Protein AF-A0A927APL2-F1 (afdb_monomer_lite)

Structure (mmCIF, N/CA/C/O backbone):
data_AF-A0A927APL2-F1
#
_entry.id   AF-A0A927APL2-F1
#
loop_
_atom_site.group_PDB
_atom_site.id
_atom_site.type_symbol
_atom_site.label_atom_id
_atom_site.label_alt_id
_atom_site.label_comp_id
_atom_site.label_asym_id
_atom_site.label_entity_id
_atom_site.label_seq_id
_atom_site.pdbx_PDB_ins_code
_atom_site.Cartn_x
_atom_site.Cartn_y
_atom_sit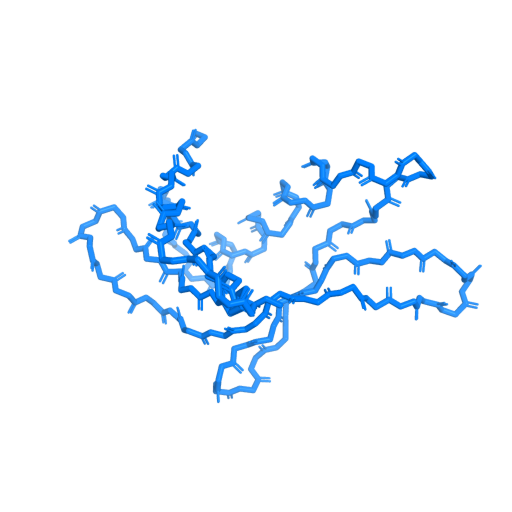e.Cartn_z
_atom_site.occupancy
_atom_site.B_iso_or_equiv
_atom_site.auth_seq_id
_atom_site.auth_comp_id
_atom_site.auth_asym_id
_atom_site.auth_atom_id
_atom_site.pdbx_PDB_model_num
ATOM 1 N N . MET A 1 1 ? -10.358 -2.128 -3.709 1.00 87.62 1 MET A N 1
ATOM 2 C CA . MET A 1 1 ? -9.824 -1.799 -5.056 1.00 87.62 1 MET A CA 1
ATOM 3 C C . MET A 1 1 ? -8.722 -2.793 -5.412 1.00 87.62 1 MET A C 1
ATOM 5 O O . MET A 1 1 ? -7.994 -3.161 -4.501 1.00 87.62 1 MET A O 1
ATOM 9 N N . ARG A 1 2 ? -8.601 -3.290 -6.654 1.00 90.00 2 ARG A N 1
ATOM 10 C CA . ARG A 1 2 ? -7.485 -4.194 -7.021 1.00 90.00 2 ARG A CA 1
ATOM 11 C C . ARG A 1 2 ? -6.241 -3.370 -7.312 1.00 90.00 2 ARG A C 1
ATOM 13 O O . ARG A 1 2 ? -6.366 -2.246 -7.776 1.00 90.00 2 ARG A O 1
ATOM 20 N N . CYS A 1 3 ? -5.061 -3.907 -7.046 1.00 87.62 3 CYS A N 1
ATOM 21 C CA . CYS A 1 3 ? -3.823 -3.207 -7.345 1.00 87.62 3 CYS A CA 1
ATOM 22 C C . CYS A 1 3 ? -2.668 -4.152 -7.671 1.00 87.62 3 CYS A C 1
ATOM 24 O O . CYS A 1 3 ? -2.686 -5.345 -7.351 1.00 87.62 3 CYS A O 1
ATOM 26 N N . ALA A 1 4 ? -1.666 -3.591 -8.336 1.00 89.12 4 ALA A N 1
ATOM 27 C CA . ALA A 1 4 ? -0.376 -4.210 -8.568 1.00 89.12 4 ALA A CA 1
ATOM 28 C C . ALA A 1 4 ? 0.727 -3.261 -8.098 1.00 89.12 4 ALA A C 1
ATOM 30 O O . ALA A 1 4 ? 0.648 -2.051 -8.314 1.00 89.12 4 ALA A O 1
ATOM 31 N N . ILE A 1 5 ? 1.745 -3.835 -7.472 1.00 85.75 5 ILE A N 1
ATOM 32 C CA . ILE A 1 5 ? 2.960 -3.155 -7.042 1.00 85.75 5 ILE A CA 1
ATOM 33 C C . ILE A 1 5 ? 4.043 -3.579 -8.012 1.00 85.75 5 ILE A C 1
ATOM 35 O O . ILE A 1 5 ? 4.304 -4.776 -8.160 1.00 85.75 5 ILE A O 1
ATOM 39 N N . SER A 1 6 ? 4.635 -2.609 -8.696 1.00 86.88 6 SER A N 1
ATOM 40 C CA . SER A 1 6 ? 5.661 -2.861 -9.702 1.00 86.88 6 SER A CA 1
ATOM 41 C C . SER A 1 6 ? 6.903 -2.033 -9.418 1.00 86.88 6 SER A C 1
ATOM 43 O O . SER A 1 6 ? 6.802 -0.916 -8.914 1.00 86.88 6 SER A O 1
ATOM 45 N N . SER A 1 7 ? 8.071 -2.578 -9.741 1.00 81.88 7 SER A N 1
ATOM 46 C CA . SER A 1 7 ? 9.309 -1.806 -9.754 1.00 81.88 7 SER A CA 1
ATOM 47 C C . SER A 1 7 ? 9.337 -0.871 -10.962 1.00 81.88 7 SER A C 1
ATOM 49 O O . SER A 1 7 ? 8.661 -1.109 -11.968 1.00 81.88 7 SER A O 1
ATOM 51 N N . ARG A 1 8 ? 10.197 0.147 -10.909 1.00 80.25 8 ARG A N 1
ATOM 52 C CA . ARG A 1 8 ? 10.498 1.019 -12.053 1.00 80.25 8 ARG A CA 1
ATOM 53 C C . ARG A 1 8 ? 10.893 0.267 -13.330 1.00 80.25 8 ARG A C 1
ATOM 55 O O . ARG A 1 8 ? 10.600 0.733 -14.425 1.00 80.25 8 ARG A O 1
ATOM 62 N N . ALA A 1 9 ? 11.528 -0.899 -13.204 1.00 82.62 9 ALA A N 1
ATOM 63 C CA . ALA A 1 9 ? 11.901 -1.742 -14.343 1.00 82.62 9 ALA A CA 1
ATOM 64 C C . ALA A 1 9 ? 10.701 -2.476 -14.984 1.00 82.62 9 ALA A C 1
ATOM 66 O O . ALA A 1 9 ? 10.884 -3.264 -15.908 1.00 82.62 9 ALA A O 1
ATOM 67 N N . GLY A 1 10 ? 9.478 -2.253 -14.489 1.00 80.31 10 GLY A N 1
ATOM 68 C CA . GLY A 1 10 ? 8.254 -2.886 -14.979 1.00 80.31 10 GLY A CA 1
ATOM 69 C C . GLY A 1 10 ? 7.987 -4.271 -14.387 1.00 80.31 10 GLY A C 1
ATOM 70 O O . GLY A 1 10 ? 7.023 -4.930 -14.776 1.00 80.31 10 GLY A O 1
ATOM 71 N N . GLN A 1 11 ? 8.801 -4.732 -13.432 1.00 85.44 11 GLN A N 1
ATOM 72 C CA . GLN A 1 11 ? 8.584 -6.021 -12.780 1.00 85.44 11 GLN A CA 1
ATOM 73 C C . GLN A 1 11 ? 7.451 -5.908 -11.760 1.00 85.44 11 GLN A C 1
ATOM 75 O O . GLN A 1 11 ? 7.566 -5.173 -10.783 1.00 85.44 11 GLN A O 1
ATOM 80 N N . THR A 1 12 ? 6.379 -6.684 -11.929 1.00 88.75 12 THR A N 1
ATOM 81 C CA . THR A 1 12 ? 5.345 -6.814 -10.893 1.00 88.75 12 THR A CA 1
ATOM 82 C C . THR A 1 12 ? 5.882 -7.612 -9.703 1.00 88.75 12 THR A C 1
ATOM 84 O O . THR A 1 12 ? 6.195 -8.795 -9.833 1.00 88.75 12 THR A O 1
ATOM 87 N N . LEU A 1 13 ? 5.946 -6.975 -8.537 1.00 86.81 13 LEU A N 1
ATOM 88 C CA . LEU A 1 13 ? 6.411 -7.561 -7.276 1.00 86.81 13 LEU A CA 1
ATOM 89 C C . LEU A 1 13 ? 5.270 -8.229 -6.510 1.00 86.81 13 LEU A C 1
ATOM 91 O O . LEU A 1 13 ? 5.425 -9.323 -5.966 1.00 86.81 13 LEU A O 1
ATOM 95 N N . ALA A 1 14 ? 4.103 -7.585 -6.501 1.00 90.25 14 ALA A N 1
ATOM 96 C CA . ALA A 1 14 ? 2.915 -8.096 -5.840 1.00 90.25 14 ALA A CA 1
ATOM 97 C C . ALA A 1 14 ? 1.645 -7.683 -6.585 1.00 90.25 14 ALA A C 1
ATOM 99 O O . ALA A 1 14 ? 1.573 -6.634 -7.222 1.00 90.25 14 ALA A O 1
ATOM 100 N N . ARG A 1 15 ? 0.616 -8.518 -6.475 1.00 93.00 15 ARG A N 1
ATOM 101 C CA . ARG A 1 15 ? -0.765 -8.198 -6.845 1.00 93.00 15 ARG A CA 1
ATOM 102 C C . ARG A 1 15 ? -1.623 -8.371 -5.609 1.00 93.00 15 ARG A C 1
ATOM 104 O O . ARG A 1 15 ? -1.293 -9.190 -4.751 1.00 93.00 15 ARG A O 1
ATOM 111 N N . GLY A 1 16 ? -2.681 -7.584 -5.501 1.00 93.56 16 GLY A N 1
ATOM 112 C CA . GLY A 1 16 ? -3.500 -7.587 -4.306 1.00 93.56 16 GLY A CA 1
ATOM 113 C C . GLY A 1 16 ? -4.688 -6.652 -4.382 1.00 93.56 16 GLY A C 1
ATOM 114 O O . GLY A 1 16 ? -5.195 -6.312 -5.459 1.00 93.56 16 GLY A O 1
ATOM 115 N N . ARG A 1 17 ? -5.151 -6.249 -3.204 1.00 94.50 17 ARG A N 1
ATOM 116 C CA . ARG A 1 17 ? -6.221 -5.274 -3.040 1.00 94.50 17 ARG A CA 1
ATOM 117 C C . ARG A 1 17 ? -5.893 -4.262 -1.953 1.00 94.50 17 ARG A C 1
ATOM 119 O O . ARG A 1 17 ? -5.356 -4.627 -0.913 1.00 94.50 17 ARG A O 1
ATOM 126 N N . LEU A 1 18 ? -6.298 -3.020 -2.198 1.00 92.44 18 LEU A N 1
ATOM 127 C CA . LEU A 1 18 ? -6.422 -1.980 -1.184 1.00 92.44 18 LEU A CA 1
ATOM 128 C C . LEU A 1 18 ? -7.832 -1.997 -0.598 1.00 92.44 18 LEU A C 1
ATOM 130 O O . LEU A 1 18 ? -8.815 -2.137 -1.346 1.00 92.44 18 LEU A O 1
ATOM 134 N N . PHE A 1 19 ? -7.922 -1.844 0.716 1.00 93.12 19 PHE A N 1
ATOM 135 C CA . PHE A 1 19 ? -9.170 -1.737 1.463 1.00 93.12 19 PHE A CA 1
ATOM 136 C C . PHE A 1 19 ? -8.977 -0.844 2.690 1.00 93.12 19 PHE A C 1
ATOM 138 O O . PHE A 1 19 ? -7.853 -0.651 3.138 1.00 93.12 19 PHE A O 1
ATOM 145 N N . ILE A 1 20 ? -10.073 -0.288 3.201 1.00 94.19 20 ILE A N 1
ATOM 146 C CA . ILE A 1 20 ? -10.078 0.426 4.476 1.00 94.19 20 ILE A CA 1
ATOM 147 C C . ILE A 1 20 ? -10.531 -0.549 5.552 1.00 94.19 20 ILE A C 1
ATOM 149 O O . ILE A 1 20 ? -11.530 -1.250 5.364 1.00 94.19 20 ILE A O 1
ATOM 153 N N . GLN A 1 21 ? -9.793 -0.596 6.650 1.00 95.25 21 GLN A N 1
ATOM 154 C CA . GLN A 1 21 ? -10.168 -1.319 7.852 1.00 95.25 21 GLN A CA 1
ATOM 155 C C . GLN A 1 21 ? -10.543 -0.312 8.933 1.00 95.25 21 GLN A C 1
ATOM 157 O O . GLN A 1 21 ? -9.918 0.737 9.046 1.00 95.25 21 GLN A O 1
ATOM 162 N N . LYS A 1 22 ? -11.606 -0.613 9.679 1.00 94.50 22 LYS A N 1
ATOM 163 C CA . LYS A 1 22 ? -11.950 0.134 10.883 1.00 94.50 22 LYS A CA 1
ATOM 164 C C . LYS A 1 22 ? -11.260 -0.541 12.060 1.00 94.50 22 LYS A C 1
ATOM 166 O O . LYS A 1 22 ? -11.467 -1.741 12.256 1.00 94.50 22 LYS A O 1
ATOM 171 N N . GLU A 1 23 ? -10.464 0.221 12.787 1.00 92.06 23 GLU A N 1
ATOM 172 C CA . GLU A 1 23 ? -9.755 -0.224 13.982 1.00 92.06 23 GLU A CA 1
ATOM 173 C C . GLU A 1 23 ? -10.687 -0.212 15.209 1.00 92.06 23 GLU A C 1
ATOM 175 O O . GLU A 1 23 ? -11.826 0.270 15.154 1.00 92.06 23 GLU A O 1
ATOM 180 N N . GLU A 1 24 ? -10.235 -0.800 16.319 1.00 88.38 24 GLU A N 1
ATOM 181 C CA . GLU A 1 24 ? -11.037 -0.939 17.546 1.00 88.38 24 GLU A CA 1
ATOM 182 C C . GLU A 1 24 ? -11.390 0.411 18.196 1.00 88.38 24 GLU A C 1
ATOM 184 O O . GLU A 1 24 ? -12.461 0.551 18.788 1.00 88.38 24 GLU A O 1
ATOM 189 N N . ASP A 1 25 ? -10.525 1.412 18.041 1.00 88.88 25 ASP A N 1
ATOM 190 C CA . ASP A 1 25 ? -10.724 2.802 18.481 1.00 88.88 25 ASP A CA 1
ATOM 191 C C . ASP A 1 25 ? -11.716 3.587 17.603 1.00 88.88 25 ASP A C 1
ATOM 193 O O . ASP A 1 25 ? -12.177 4.668 17.975 1.00 88.88 25 ASP A O 1
ATOM 197 N N . GLY A 1 26 ? -12.110 3.012 16.468 1.00 90.38 26 GLY A N 1
ATOM 198 C CA . GLY A 1 26 ? -13.014 3.612 15.506 1.00 90.38 26 GLY A CA 1
ATOM 199 C C . GLY A 1 26 ? -12.331 4.371 14.374 1.00 90.38 26 GLY A C 1
ATOM 200 O O . GLY A 1 26 ? -13.050 4.819 13.476 1.00 90.38 26 GLY A O 1
ATOM 201 N N . GLU A 1 27 ? -11.001 4.463 14.376 1.00 93.12 27 GLU A N 1
ATOM 202 C CA . GLU A 1 27 ? -10.226 5.066 13.299 1.00 93.12 27 GLU A CA 1
ATOM 203 C C . GLU A 1 27 ? -10.271 4.200 12.032 1.00 93.12 27 GLU A C 1
ATOM 205 O O . GLU A 1 27 ? -10.559 2.998 12.052 1.00 93.12 27 GLU A O 1
ATOM 210 N N . LEU A 1 28 ? -10.020 4.831 10.887 1.00 95.56 28 LEU A N 1
ATOM 211 C CA . LEU A 1 28 ? -9.964 4.161 9.595 1.00 95.56 28 LEU A CA 1
ATOM 212 C C . LEU A 1 28 ? -8.508 4.039 9.160 1.00 95.56 28 LEU A C 1
ATOM 214 O O . LEU A 1 28 ? -7.803 5.038 9.077 1.00 95.56 28 LEU A O 1
ATOM 218 N N . ARG A 1 29 ? -8.063 2.832 8.818 1.00 95.06 29 ARG A N 1
ATOM 219 C CA . ARG A 1 29 ? -6.706 2.561 8.338 1.00 95.06 29 ARG A CA 1
ATOM 220 C C . ARG A 1 29 ? -6.715 2.056 6.905 1.00 95.06 29 ARG A C 1
ATOM 222 O O . ARG A 1 29 ? -7.545 1.227 6.518 1.00 95.06 29 ARG A O 1
ATOM 229 N N . LEU A 1 30 ? -5.777 2.546 6.099 1.00 94.69 30 LEU A N 1
ATOM 230 C CA . LEU A 1 30 ? -5.550 2.020 4.758 1.00 94.69 30 LEU A CA 1
ATOM 231 C C . LEU A 1 30 ? -4.757 0.716 4.835 1.00 94.69 30 LEU A C 1
ATOM 233 O O . LEU A 1 30 ? -3.670 0.681 5.390 1.00 94.69 30 LEU A O 1
ATOM 237 N N . MET A 1 31 ? -5.260 -0.336 4.199 1.00 95.50 31 MET A N 1
ATOM 238 C CA . MET A 1 31 ? -4.660 -1.665 4.228 1.00 95.50 31 MET A CA 1
ATOM 239 C C . MET A 1 31 ? -4.398 -2.187 2.818 1.00 95.50 31 MET A C 1
ATOM 241 O O . MET A 1 31 ? -5.200 -1.995 1.897 1.00 95.50 31 MET A O 1
ATOM 245 N N . PHE A 1 32 ? -3.302 -2.927 2.656 1.00 94.00 32 PHE A N 1
ATOM 246 C CA . PHE A 1 32 ? -3.019 -3.732 1.473 1.00 94.00 32 PHE A CA 1
ATOM 247 C C . PHE A 1 32 ? -3.006 -5.215 1.829 1.00 94.00 32 PHE A C 1
ATOM 249 O O . PHE A 1 32 ? -2.356 -5.636 2.778 1.00 94.00 32 PHE A O 1
ATOM 256 N N . GLN A 1 33 ? -3.672 -6.031 1.016 1.00 94.94 33 GLN A N 1
ATOM 257 C CA . GLN A 1 33 ? -3.571 -7.485 1.086 1.00 94.94 33 GLN A CA 1
ATOM 258 C C . GLN A 1 33 ? -3.113 -8.030 -0.260 1.00 94.94 33 GLN A C 1
ATOM 260 O O . GLN A 1 33 ? -3.795 -7.852 -1.274 1.00 94.94 33 GLN A O 1
ATOM 265 N N . SER A 1 34 ? -1.971 -8.712 -0.262 1.00 93.88 34 SER A N 1
ATOM 266 C CA . SER A 1 34 ? -1.453 -9.418 -1.427 1.00 93.88 34 SER A CA 1
ATOM 267 C C . SER A 1 34 ? -2.254 -10.692 -1.693 1.00 93.88 34 SER A C 1
ATOM 269 O O . SER A 1 34 ? -2.783 -11.325 -0.780 1.00 93.88 34 SER A O 1
ATOM 271 N N . ASP A 1 35 ? -2.281 -11.124 -2.951 1.00 93.00 35 ASP A N 1
ATOM 272 C CA . ASP A 1 35 ? -2.907 -12.388 -3.356 1.00 93.00 35 ASP A CA 1
ATOM 273 C C . ASP A 1 35 ? -2.234 -13.610 -2.715 1.00 93.00 35 ASP A C 1
ATOM 275 O O . ASP A 1 35 ? -2.819 -14.686 -2.653 1.00 93.00 35 ASP A O 1
ATOM 279 N N . ARG A 1 36 ? -1.000 -13.442 -2.226 1.00 89.62 36 ARG A N 1
ATOM 280 C CA . ARG A 1 36 ? -0.237 -14.472 -1.514 1.00 89.62 36 ARG A CA 1
ATOM 281 C C . ARG A 1 36 ? -0.481 -14.461 0.000 1.00 89.62 36 ARG A C 1
ATOM 283 O O . ARG A 1 36 ? 0.174 -15.212 0.711 1.00 89.62 36 ARG A O 1
ATOM 290 N N . GLY A 1 37 ? -1.398 -13.625 0.491 1.00 90.00 37 GLY A N 1
ATOM 291 C CA . GLY A 1 37 ? -1.803 -13.577 1.899 1.00 90.00 37 GLY A CA 1
ATOM 292 C C . GLY A 1 37 ? -1.013 -12.601 2.774 1.00 90.00 37 GLY A C 1
ATOM 293 O O . GLY A 1 37 ? -1.321 -12.471 3.953 1.00 90.00 37 GLY A O 1
ATOM 294 N N . THR A 1 38 ? -0.032 -11.882 2.224 1.00 91.44 38 THR A N 1
ATOM 295 C CA . THR A 1 38 ? 0.688 -10.835 2.966 1.00 91.44 38 THR A CA 1
ATOM 296 C C . THR A 1 38 ? -0.225 -9.640 3.190 1.00 91.44 38 THR A C 1
ATOM 298 O O . THR A 1 38 ? -0.749 -9.089 2.222 1.00 91.44 38 THR A O 1
ATOM 301 N N . VAL A 1 39 ? -0.379 -9.218 4.440 1.00 93.81 39 VAL A N 1
ATOM 302 C CA . VAL A 1 39 ? -1.080 -7.982 4.797 1.00 93.81 39 VAL A CA 1
ATOM 303 C C . VAL A 1 39 ? -0.044 -6.926 5.155 1.00 93.81 39 VAL A C 1
ATOM 305 O O . VAL A 1 39 ? 0.938 -7.225 5.829 1.00 93.81 39 VAL A O 1
ATOM 308 N N . VAL A 1 40 ? -0.244 -5.715 4.648 1.00 93.19 40 VAL A N 1
ATOM 309 C CA . VAL A 1 40 ? 0.593 -4.554 4.932 1.00 93.19 40 VAL A CA 1
ATOM 310 C C . VAL A 1 40 ? -0.316 -3.426 5.379 1.00 93.19 40 V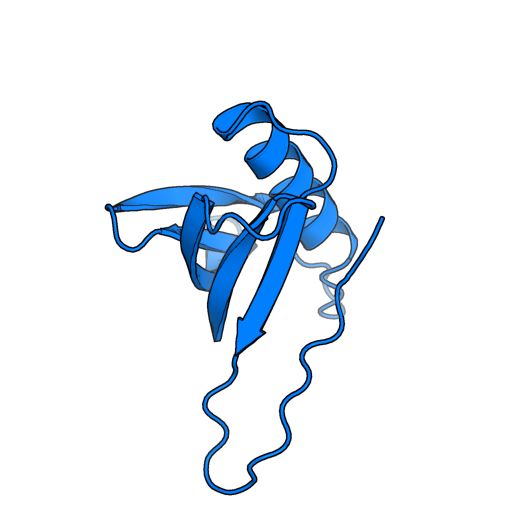AL A C 1
ATOM 312 O O . VAL A 1 40 ? -1.277 -3.080 4.687 1.00 93.19 40 VAL A O 1
ATOM 315 N N . GLU A 1 41 ? 0.001 -2.882 6.539 1.00 94.56 41 GLU A N 1
ATOM 316 C CA . GLU A 1 41 ? -0.707 -1.756 7.124 1.00 94.56 41 GLU A CA 1
ATOM 317 C C . GLU A 1 41 ? -0.152 -0.460 6.547 1.00 94.56 41 GLU A C 1
ATOM 319 O O . GLU A 1 41 ? 1.059 -0.277 6.455 1.00 94.56 41 GLU A O 1
ATOM 324 N N . GLY A 1 42 ? -1.038 0.418 6.103 1.00 92.75 42 GLY A N 1
ATOM 325 C CA . GLY A 1 42 ? -0.723 1.810 5.837 1.00 92.75 42 GLY A CA 1
ATOM 326 C C . GLY A 1 42 ? -1.041 2.668 7.050 1.00 92.75 42 GLY A C 1
ATOM 327 O O . GLY A 1 42 ? -1.249 2.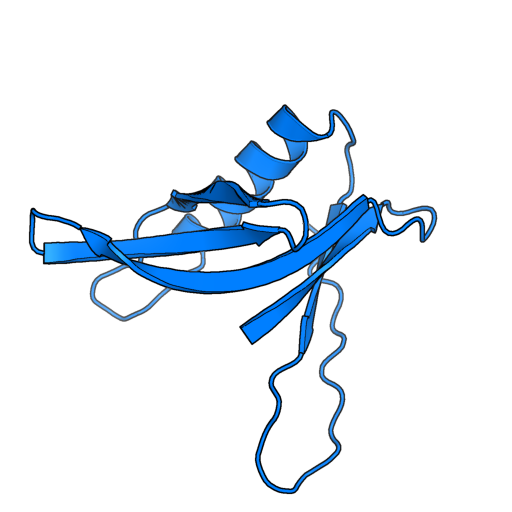164 8.153 1.00 92.75 42 GLY A O 1
ATOM 328 N N . GLY A 1 43 ? -1.119 3.972 6.814 1.00 94.12 43 GLY A N 1
ATOM 329 C CA . GLY A 1 43 ? -1.479 4.918 7.860 1.00 94.12 43 GLY A CA 1
ATOM 330 C C . GLY A 1 43 ? -2.981 5.110 8.020 1.00 94.12 43 GLY A C 1
ATOM 331 O O . GLY A 1 43 ? -3.808 4.542 7.291 1.00 94.12 43 GLY A O 1
ATOM 332 N N . LEU A 1 44 ? -3.310 5.953 8.991 1.00 95.94 44 LEU A N 1
ATOM 333 C CA . LEU A 1 44 ? -4.673 6.367 9.290 1.00 95.94 44 LEU A CA 1
ATOM 334 C C . LEU A 1 44 ? -5.202 7.319 8.215 1.00 95.94 44 LEU A C 1
ATOM 336 O O . LEU A 1 44 ? -4.496 8.206 7.732 1.00 95.94 44 LEU A O 1
ATOM 340 N N . VAL A 1 45 ? -6.454 7.105 7.833 1.00 93.38 45 VAL A N 1
ATOM 341 C CA . VAL A 1 45 ? -7.226 7.999 6.976 1.00 93.38 45 VAL A CA 1
ATOM 342 C C . VAL A 1 45 ? -7.698 9.166 7.833 1.00 93.38 45 VAL A C 1
ATOM 344 O O . VAL A 1 45 ? -8.237 8.950 8.917 1.00 93.38 45 VAL A O 1
ATOM 347 N N . ALA A 1 46 ? -7.491 10.388 7.349 1.00 91.12 46 ALA A N 1
ATOM 348 C CA . ALA A 1 46 ? -7.921 11.586 8.053 1.00 91.12 46 ALA A CA 1
ATOM 349 C C . ALA A 1 46 ? -9.456 11.677 8.133 1.00 91.12 46 ALA A C 1
ATOM 351 O O . ALA A 1 46 ? -10.174 11.069 7.336 1.00 91.12 46 ALA A O 1
ATOM 352 N N . ASP A 1 47 ? -9.962 12.472 9.078 1.00 89.75 47 ASP A N 1
ATOM 353 C CA . ASP A 1 47 ? -11.404 12.626 9.330 1.00 89.75 47 ASP A CA 1
ATOM 354 C C . ASP A 1 47 ? -12.190 13.154 8.117 1.00 89.75 47 ASP A C 1
ATOM 356 O O . ASP A 1 47 ? -13.379 12.872 7.961 1.00 89.75 47 ASP A O 1
ATOM 360 N N . ASP A 1 48 ? -11.532 13.911 7.237 1.00 90.94 48 ASP A N 1
ATOM 361 C CA . ASP A 1 48 ? -12.093 14.419 5.981 1.00 90.94 48 ASP A CA 1
ATOM 362 C C . ASP A 1 48 ? -12.048 13.392 4.832 1.00 90.94 48 ASP A C 1
ATOM 364 O O . ASP A 1 48 ? -12.523 13.662 3.726 1.00 90.94 48 ASP A O 1
ATOM 368 N N . GLY A 1 49 ? -11.508 12.201 5.095 1.00 86.94 49 GLY A N 1
ATOM 369 C CA . GLY A 1 49 ? -11.295 11.147 4.116 1.00 86.94 49 GLY A CA 1
ATOM 370 C C . GLY A 1 49 ? -10.008 11.298 3.305 1.00 86.94 49 GLY A C 1
ATOM 371 O O . GLY A 1 49 ? -9.822 10.522 2.363 1.00 86.94 49 GLY A O 1
ATOM 372 N N . ASP A 1 50 ? -9.120 12.248 3.627 1.00 88.19 50 ASP A N 1
ATOM 373 C CA . ASP A 1 50 ? -7.816 12.349 2.974 1.00 88.19 50 ASP A CA 1
ATOM 374 C C . ASP A 1 50 ? -6.945 11.132 3.322 1.00 88.19 50 ASP A C 1
ATOM 376 O O . ASP A 1 50 ? -6.709 10.767 4.477 1.00 88.19 50 ASP A O 1
ATOM 380 N N . MET A 1 51 ? -6.456 10.481 2.271 1.00 90.75 51 MET A N 1
ATOM 381 C CA . MET A 1 51 ? -5.639 9.275 2.336 1.00 90.75 51 MET A CA 1
ATOM 382 C C . MET A 1 51 ? -4.176 9.549 1.984 1.00 90.75 51 MET A C 1
ATOM 384 O O . MET A 1 51 ? -3.409 8.602 1.801 1.00 90.75 51 MET A O 1
ATOM 388 N N . THR A 1 52 ? -3.772 10.812 1.843 1.00 89.50 52 THR A N 1
ATOM 389 C CA . THR A 1 52 ? -2.417 11.189 1.427 1.00 89.50 52 THR A CA 1
ATOM 390 C C . THR A 1 52 ? -1.370 10.657 2.406 1.00 89.50 52 THR A C 1
ATOM 392 O O . THR A 1 52 ? -0.458 9.942 1.991 1.00 89.50 52 THR A O 1
ATOM 395 N N . VAL A 1 53 ? -1.535 10.922 3.707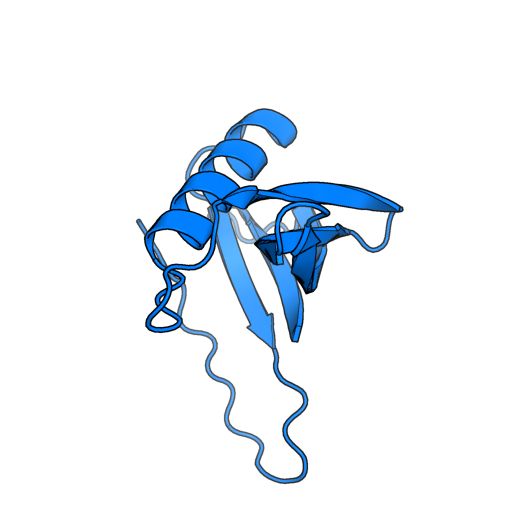 1.00 90.81 53 VAL A N 1
ATOM 396 C CA . VAL A 1 53 ? -0.632 10.418 4.760 1.00 90.81 53 VAL A CA 1
ATOM 397 C C . VAL A 1 53 ? -0.706 8.892 4.851 1.00 90.81 53 VAL A C 1
ATOM 399 O O . VAL A 1 53 ? 0.324 8.219 4.795 1.00 90.81 53 VAL A O 1
ATOM 402 N N . ALA A 1 54 ? -1.921 8.333 4.855 1.00 92.50 54 ALA A N 1
ATOM 403 C CA . ALA A 1 54 ? -2.143 6.888 4.870 1.00 92.50 54 ALA A CA 1
ATOM 404 C C . ALA A 1 54 ? -1.400 6.149 3.745 1.00 92.50 54 ALA A C 1
ATOM 406 O O . ALA A 1 54 ? -0.807 5.087 3.956 1.00 92.50 54 ALA A O 1
ATOM 407 N N . SER A 1 55 ? -1.419 6.726 2.541 1.00 89.12 55 SER A N 1
ATOM 408 C CA . SER A 1 55 ? -0.774 6.172 1.350 1.00 89.12 55 SER A CA 1
ATOM 409 C C . SER A 1 55 ? 0.747 6.304 1.401 1.00 89.12 55 SER A C 1
ATOM 411 O O . SER A 1 55 ? 1.443 5.397 0.945 1.00 89.12 55 SER A O 1
ATOM 413 N N . GLN A 1 56 ? 1.274 7.398 1.964 1.00 90.06 56 GLN A N 1
ATOM 414 C CA . GLN A 1 56 ? 2.714 7.575 2.183 1.00 90.06 56 GLN A CA 1
ATOM 415 C C . GLN A 1 56 ? 3.267 6.508 3.125 1.00 90.06 56 GLN A C 1
ATOM 417 O O . GLN A 1 56 ? 4.243 5.838 2.785 1.00 90.06 56 GLN A O 1
ATOM 422 N N . GLU A 1 57 ? 2.604 6.281 4.257 1.00 93.00 57 GLU A N 1
ATOM 423 C CA . GLU A 1 57 ? 3.003 5.238 5.202 1.00 93.00 57 GLU A CA 1
ATOM 424 C C . GLU A 1 57 ? 2.946 3.844 4.575 1.00 93.00 57 GLU A C 1
ATOM 426 O O . GLU A 1 57 ? 3.891 3.062 4.702 1.00 93.00 57 GLU A O 1
ATOM 431 N N . LEU A 1 58 ? 1.894 3.558 3.803 1.00 91.50 58 LEU A N 1
ATOM 432 C CA . LEU A 1 58 ? 1.784 2.290 3.088 1.00 91.50 58 LEU A CA 1
ATOM 433 C C . LEU A 1 58 ? 2.957 2.070 2.115 1.00 91.50 58 LEU A C 1
ATOM 435 O O . LEU A 1 58 ? 3.495 0.965 2.021 1.00 91.50 58 LEU A O 1
ATOM 439 N N . MET A 1 59 ? 3.392 3.115 1.406 1.00 85.69 59 MET A N 1
ATOM 440 C CA . MET A 1 59 ? 4.552 3.023 0.514 1.00 85.69 59 MET A CA 1
ATOM 441 C C . MET A 1 59 ? 5.863 2.798 1.270 1.00 85.69 59 MET A C 1
ATOM 443 O O . MET A 1 59 ? 6.684 1.995 0.822 1.00 85.69 59 MET A O 1
ATOM 447 N N . LEU A 1 60 ? 6.054 3.432 2.429 1.00 89.00 60 LEU A N 1
ATOM 448 C CA . LEU A 1 60 ? 7.221 3.178 3.282 1.00 89.00 60 LEU A CA 1
ATOM 449 C C . LEU A 1 60 ? 7.290 1.707 3.715 1.00 89.00 60 LEU A C 1
ATOM 451 O O . LEU A 1 60 ? 8.365 1.096 3.712 1.00 89.00 60 LEU A O 1
ATOM 455 N N . GLN A 1 61 ? 6.141 1.104 4.017 1.00 90.81 61 GLN A N 1
ATOM 456 C CA . GLN A 1 61 ? 6.071 -0.318 4.345 1.00 90.81 61 GLN A CA 1
ATOM 457 C C . GLN A 1 61 ? 6.390 -1.207 3.140 1.00 90.81 61 GLN A C 1
ATOM 459 O O . GLN A 1 61 ? 7.108 -2.198 3.274 1.00 90.81 61 GLN A O 1
ATOM 464 N N . PHE A 1 62 ? 5.949 -0.835 1.937 1.00 87.44 62 PHE A N 1
ATOM 465 C CA . PHE A 1 62 ? 6.319 -1.548 0.712 1.00 87.44 62 PHE A CA 1
ATOM 466 C C . PHE A 1 62 ? 7.826 -1.512 0.442 1.00 87.44 62 PHE A C 1
ATOM 468 O O . PHE A 1 62 ? 8.414 -2.543 0.104 1.00 87.44 62 PHE A O 1
ATOM 475 N N . PHE A 1 63 ? 8.468 -0.359 0.643 1.00 83.94 63 PHE A N 1
ATOM 476 C CA . PHE A 1 63 ? 9.924 -0.233 0.550 1.00 83.94 63 PHE A CA 1
ATOM 477 C C . PHE A 1 63 ? 10.640 -1.111 1.577 1.00 83.94 63 PHE A C 1
ATOM 479 O O . PHE A 1 63 ? 11.623 -1.779 1.252 1.00 83.94 63 PHE A O 1
ATOM 486 N N . THR A 1 64 ? 10.118 -1.171 2.800 1.00 86.44 64 THR A N 1
ATOM 487 C CA . THR A 1 64 ? 10.674 -2.014 3.865 1.00 86.44 64 THR A CA 1
ATOM 488 C C . THR A 1 64 ? 10.551 -3.501 3.526 1.00 86.44 64 THR A C 1
ATOM 490 O O . THR A 1 64 ? 11.522 -4.248 3.668 1.00 86.44 64 THR A O 1
ATOM 493 N N . LEU A 1 65 ? 9.386 -3.921 3.027 1.00 85.31 65 LEU A N 1
ATOM 494 C CA . LEU A 1 65 ? 9.070 -5.316 2.736 1.00 85.31 65 LEU A CA 1
ATOM 495 C C . LEU A 1 65 ? 9.820 -5.859 1.512 1.00 85.31 65 LEU A C 1
ATOM 497 O O . LEU A 1 65 ? 10.355 -6.965 1.564 1.00 85.31 65 LEU A O 1
ATOM 501 N N . TRP A 1 66 ? 9.868 -5.101 0.412 1.00 82.88 66 TRP A N 1
ATOM 502 C CA . TRP A 1 66 ? 10.471 -5.562 -0.847 1.00 82.88 66 TRP A CA 1
ATOM 503 C C . TRP A 1 66 ? 11.869 -5.005 -1.125 1.00 82.88 66 TRP A C 1
ATOM 505 O O . TRP A 1 66 ? 12.486 -5.423 -2.103 1.00 82.88 66 TRP A O 1
ATOM 515 N N . ARG A 1 67 ? 12.397 -4.118 -0.267 1.00 78.06 67 ARG A N 1
ATOM 516 C CA . ARG A 1 67 ? 13.770 -3.573 -0.334 1.00 78.06 67 ARG A CA 1
ATOM 517 C C . ARG A 1 67 ? 14.135 -2.937 -1.683 1.00 78.06 67 ARG A C 1
ATOM 519 O O . ARG A 1 67 ? 15.308 -2.883 -2.041 1.00 78.06 67 ARG A O 1
ATOM 526 N N . MET A 1 68 ? 13.147 -2.455 -2.430 1.00 69.25 68 MET A N 1
ATOM 527 C CA . MET A 1 68 ? 13.351 -1.720 -3.680 1.00 69.25 68 MET A CA 1
ATOM 528 C C . MET A 1 68 ? 13.026 -0.249 -3.466 1.00 69.25 68 MET A C 1
ATOM 530 O O . MET A 1 68 ? 12.079 0.055 -2.755 1.00 69.25 68 MET A O 1
ATOM 534 N N . THR A 1 69 ? 13.783 0.646 -4.092 1.00 66.19 69 THR A N 1
ATOM 535 C CA . THR A 1 69 ? 13.390 2.049 -4.280 1.00 66.19 69 THR A CA 1
ATOM 536 C C . THR A 1 69 ? 12.556 2.176 -5.562 1.00 66.19 69 THR A C 1
ATOM 538 O O . THR A 1 69 ? 12.571 1.269 -6.397 1.00 66.19 69 THR A O 1
ATOM 541 N N . ASP A 1 70 ? 11.806 3.270 -5.718 1.00 72.00 70 ASP A N 1
ATOM 542 C CA . ASP A 1 70 ? 10.993 3.558 -6.914 1.00 72.00 70 ASP A CA 1
ATOM 543 C C . ASP A 1 70 ? 9.914 2.488 -7.211 1.00 72.00 70 ASP A C 1
ATOM 545 O O . ASP A 1 70 ? 9.947 1.776 -8.224 1.00 72.00 70 ASP A O 1
ATOM 549 N N . LEU A 1 71 ? 8.928 2.373 -6.316 1.00 78.62 71 LEU A N 1
ATOM 550 C CA . LEU A 1 71 ? 7.763 1.507 -6.502 1.00 78.62 71 LEU A CA 1
ATOM 551 C C . LEU A 1 71 ? 6.602 2.284 -7.117 1.00 78.62 71 LEU A C 1
ATOM 553 O O . LEU A 1 71 ? 6.300 3.402 -6.716 1.00 78.62 71 LEU A O 1
ATOM 557 N N . THR A 1 72 ? 5.902 1.659 -8.059 1.00 81.44 72 THR A N 1
ATOM 558 C CA . THR A 1 72 ? 4.641 2.169 -8.600 1.00 81.44 72 THR A CA 1
ATOM 559 C C . THR A 1 72 ? 3.491 1.296 -8.124 1.00 81.44 72 THR A C 1
ATOM 561 O O . THR A 1 72 ? 3.479 0.082 -8.354 1.00 81.44 72 THR A O 1
ATOM 564 N N . LEU A 1 73 ? 2.493 1.927 -7.503 1.00 81.44 73 LEU A N 1
ATOM 565 C CA . LEU A 1 73 ? 1.209 1.304 -7.211 1.00 81.44 73 LEU A CA 1
ATOM 566 C C . LEU A 1 73 ? 0.209 1.663 -8.312 1.00 81.44 73 LEU A C 1
ATOM 568 O O . LEU A 1 73 ? -0.107 2.828 -8.534 1.00 81.44 73 LEU A O 1
ATOM 572 N N . THR A 1 74 ? -0.303 0.651 -9.008 1.00 82.31 74 THR A N 1
ATOM 573 C CA . THR A 1 74 ? -1.381 0.818 -9.989 1.00 82.31 74 THR A CA 1
ATOM 574 C C . THR A 1 74 ? -2.644 0.206 -9.428 1.00 82.31 74 THR A C 1
ATOM 576 O O . THR A 1 74 ? -2.669 -0.994 -9.151 1.00 82.31 74 THR A O 1
ATOM 579 N N . ALA A 1 75 ? -3.690 1.011 -9.274 1.00 79.62 75 ALA A N 1
ATOM 580 C CA . ALA A 1 75 ? -4.969 0.554 -8.764 1.00 79.62 75 ALA A CA 1
ATOM 581 C C . ALA A 1 75 ? -6.023 0.518 -9.877 1.00 79.62 75 ALA A C 1
ATOM 583 O O . ALA A 1 75 ? -6.132 1.435 -10.685 1.00 79.62 75 ALA A O 1
ATOM 584 N N . THR A 1 76 ? -6.800 -0.560 -9.920 1.00 78.88 76 THR A N 1
ATOM 585 C CA . THR A 1 76 ? -7.941 -0.726 -10.813 1.00 78.88 76 THR A CA 1
ATOM 586 C C . THR A 1 76 ? -9.214 -0.832 -9.980 1.00 78.88 76 THR A C 1
ATOM 588 O O . THR A 1 76 ? -9.403 -1.738 -9.154 1.00 78.88 76 THR A O 1
ATOM 591 N N . SER A 1 77 ? -10.109 0.134 -10.172 1.00 69.69 77 SER A N 1
ATOM 592 C CA .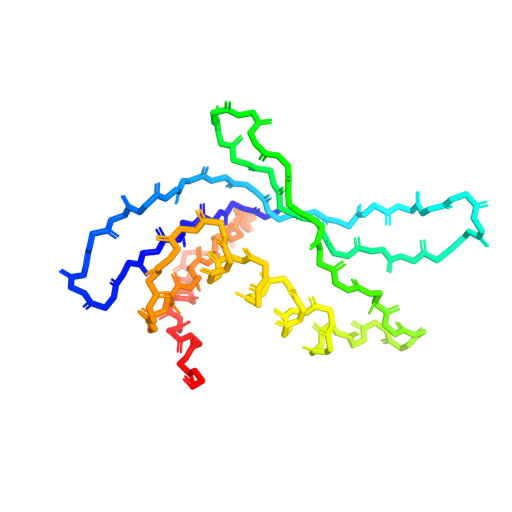 SER A 1 77 ? -11.493 0.033 -9.730 1.00 69.69 77 SER A CA 1
ATOM 593 C C . SER A 1 77 ? -12.279 -0.688 -10.822 1.00 69.69 77 SER A C 1
ATOM 595 O O . SER A 1 77 ? -12.241 -0.317 -11.992 1.00 69.69 77 SER A O 1
ATOM 597 N N . LYS A 1 78 ? -12.999 -1.754 -10.462 1.00 53.75 78 LYS A N 1
ATOM 598 C CA . LYS A 1 78 ? -14.010 -2.313 -11.361 1.00 53.75 78 LYS A CA 1
ATOM 599 C C . LYS A 1 78 ? -15.247 -1.424 -11.237 1.00 53.75 78 LYS A C 1
ATOM 601 O O . LYS A 1 78 ? -16.144 -1.726 -10.456 1.00 53.75 78 LYS A O 1
ATOM 606 N N . GLY A 1 79 ? -15.232 -0.286 -11.927 1.00 43.56 79 GLY A N 1
ATOM 607 C CA . GLY A 1 79 ? -16.420 0.539 -12.112 1.00 43.56 79 GLY A CA 1
ATOM 608 C C . GLY A 1 79 ? -17.442 -0.238 -12.936 1.00 43.56 79 GLY A C 1
ATOM 609 O O . GLY A 1 79 ? -17.109 -0.820 -13.969 1.00 43.56 79 GLY A O 1
ATOM 610 N N . ALA A 1 80 ? -18.683 -0.305 -12.461 1.00 47.47 80 ALA A N 1
ATOM 611 C CA . ALA A 1 80 ? -19.790 -0.729 -13.298 1.00 47.47 80 ALA A CA 1
ATOM 612 C C . ALA A 1 80 ? -19.901 0.264 -14.466 1.00 47.47 80 ALA A C 1
ATOM 614 O O . ALA A 1 80 ? -20.211 1.424 -14.236 1.00 47.47 80 ALA A O 1
ATOM 615 N N . ARG A 1 81 ? -19.635 -0.212 -15.690 1.00 44.81 81 ARG A N 1
ATOM 616 C CA . ARG A 1 81 ? -19.843 0.496 -16.967 1.00 44.81 81 ARG A CA 1
ATOM 617 C C . ARG A 1 81 ? -19.177 1.877 -17.061 1.00 44.81 81 ARG A C 1
ATOM 619 O O . ARG A 1 81 ? -19.871 2.878 -17.031 1.00 44.81 81 ARG A O 1
ATOM 626 N N . ASP A 1 82 ? -17.855 1.901 -17.197 1.00 41.47 82 ASP A N 1
ATOM 627 C CA . ASP A 1 82 ? -17.164 2.758 -18.175 1.00 41.47 82 ASP A CA 1
ATOM 628 C C . ASP A 1 82 ? -15.672 2.397 -18.163 1.00 41.47 82 ASP A C 1
ATOM 630 O O . ASP A 1 82 ? -15.004 2.456 -17.127 1.00 41.47 82 ASP A O 1
ATOM 634 N N . GLU A 1 83 ? -15.155 1.938 -19.299 1.00 43.31 83 GLU A N 1
ATOM 635 C CA . GLU A 1 83 ? -13.745 1.599 -19.482 1.00 43.31 83 GLU A CA 1
ATOM 636 C C . GLU A 1 83 ? -12.910 2.880 -19.607 1.00 43.31 83 GLU A C 1
ATOM 638 O O . GLU A 1 83 ? -12.491 3.262 -20.693 1.00 43.31 83 GLU A O 1
ATOM 643 N N . HIS A 1 84 ? -12.621 3.536 -18.484 1.00 40.41 84 HIS A N 1
ATOM 644 C CA . HIS A 1 84 ? -11.559 4.537 -18.419 1.00 40.41 84 HIS A CA 1
ATOM 645 C C . HIS A 1 84 ? -10.478 4.099 -17.426 1.00 40.41 84 HIS A C 1
ATOM 647 O O . HIS A 1 84 ? -10.584 4.251 -16.209 1.00 40.41 84 HIS A O 1
ATOM 653 N N . TYR A 1 85 ? -9.409 3.524 -17.983 1.00 45.88 85 TYR A N 1
ATOM 654 C CA . TYR A 1 85 ? -8.169 3.188 -17.289 1.00 45.88 85 TYR A CA 1
ATOM 655 C C . TYR A 1 85 ? -7.507 4.464 -16.744 1.00 45.88 85 TYR A C 1
ATOM 657 O O . TYR A 1 85 ? -6.853 5.200 -17.478 1.00 45.88 85 TYR A O 1
ATOM 665 N N . LEU A 1 86 ? -7.618 4.713 -15.439 1.00 41.94 86 LEU A N 1
ATOM 666 C CA . LEU A 1 86 ? -6.769 5.680 -14.739 1.00 41.94 86 LEU A CA 1
ATOM 667 C C . LEU A 1 86 ? -5.509 4.979 -14.220 1.00 41.94 86 LEU A C 1
ATOM 669 O O . LEU A 1 86 ? -5.282 4.852 -13.022 1.00 41.94 86 LEU A O 1
ATOM 673 N N . SER A 1 87 ? -4.659 4.514 -15.133 1.00 43.31 87 SER A N 1
ATOM 674 C CA . SER A 1 87 ? -3.280 4.138 -14.812 1.00 43.31 87 SER A CA 1
ATOM 675 C C . SER A 1 87 ? -2.416 5.397 -14.790 1.00 43.31 87 SER A C 1
ATOM 677 O O . SER A 1 87 ? -1.635 5.639 -15.708 1.00 43.31 87 SER A O 1
ATOM 679 N N . ARG A 1 88 ? -2.585 6.242 -13.767 1.00 42.12 88 ARG A N 1
ATOM 680 C CA . ARG A 1 88 ? -1.605 7.295 -13.482 1.00 42.12 88 ARG A CA 1
ATOM 681 C C . ARG A 1 88 ? -0.550 6.690 -12.555 1.00 42.12 88 ARG A C 1
ATOM 683 O O . ARG A 1 88 ? -0.914 6.279 -11.454 1.00 42.12 88 ARG A O 1
ATOM 690 N N . PRO A 1 89 ? 0.719 6.577 -12.979 1.00 39.62 89 PRO A N 1
ATOM 691 C CA . PRO A 1 89 ? 1.787 6.255 -12.050 1.00 39.62 89 PRO A CA 1
ATOM 692 C C . PRO A 1 89 ? 1.838 7.381 -11.020 1.00 39.62 89 PRO A C 1
ATOM 694 O O . PRO A 1 89 ? 2.023 8.547 -11.368 1.00 39.62 89 PRO A O 1
ATOM 697 N N . ILE A 1 90 ? 1.596 7.038 -9.760 1.00 46.31 90 ILE A N 1
ATOM 698 C CA . ILE A 1 90 ? 1.928 7.927 -8.659 1.00 46.31 90 ILE A CA 1
ATOM 699 C C . ILE A 1 90 ? 3.427 7.728 -8.440 1.00 46.31 90 ILE A C 1
ATOM 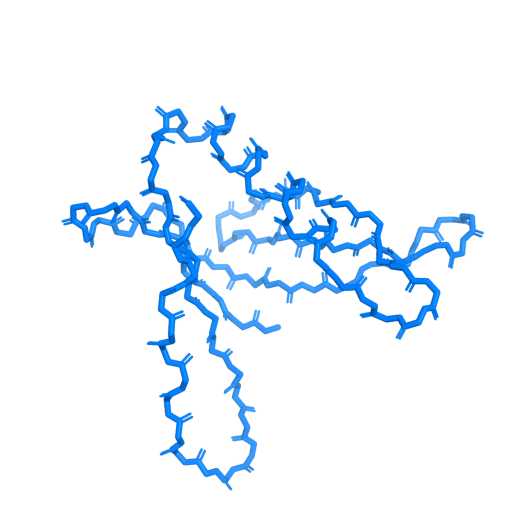701 O O . ILE A 1 90 ? 3.848 6.724 -7.869 1.00 46.31 90 ILE A O 1
ATOM 705 N N . THR A 1 91 ? 4.218 8.626 -9.017 1.00 39.81 91 THR A N 1
ATOM 706 C CA . THR A 1 91 ? 5.664 8.706 -8.804 1.00 39.81 91 THR A CA 1
ATOM 707 C C . THR A 1 91 ? 5.893 9.732 -7.698 1.00 39.81 91 THR A C 1
ATOM 709 O O . THR A 1 91 ? 5.509 10.888 -7.880 1.00 39.81 91 THR A O 1
ATOM 712 N N . TYR A 1 92 ? 6.473 9.311 -6.574 1.00 44.72 92 TYR A N 1
ATOM 713 C CA . TYR A 1 92 ? 7.031 10.206 -5.554 1.00 44.72 92 TYR A CA 1
ATOM 714 C C . TYR A 1 92 ? 8.550 10.224 -5.680 1.00 44.72 92 TYR A C 1
ATOM 716 O O . TYR A 1 92 ? 9.117 9.128 -5.903 1.00 44.72 92 TYR A O 1
#

pLDDT: mean 81.02, std 17.47, range [39.62, 95.94]

Secondary structure (DSSP, 8-state):
-EEEEEETTS-EEEEEEEEEEE-TTS-EEEEEEETTS-EEEEEEPPTT---HHHHHHHHHHHHHHH--SSEEEEEE---TT-----------

Sequence (92 aa):
MRCAISSRAGQTLARGRLFIQKEEDGELRLMFQSDRGTVVEGGLVADDGDMTVASQELMLQFFTLWRMTDLTLTATSKGARDEHYLSRPITY

Radius of gyration: 13.43 Å; chains: 1; bounding box: 34×29×38 Å

Foldseek 3Di:
DWKFKAAPVRHTPFTWDWDWDQDPVRWIWIWTATPVGDIATFDTQDPVRHCPRRVVRSVVRVCVVVVGPHMWMQDDDPDDDDPDRPRDTPTD